Protein AF-A0A3D5EGL0-F1 (afdb_monomer_lite)

Structure (mmCIF, N/CA/C/O backbone):
data_AF-A0A3D5EGL0-F1
#
_entry.id   AF-A0A3D5EGL0-F1
#
loop_
_atom_site.group_PDB
_atom_site.id
_atom_site.type_symbol
_atom_site.label_atom_id
_atom_site.label_alt_id
_atom_site.label_comp_id
_atom_site.label_asym_id
_atom_site.label_entity_id
_atom_site.label_seq_id
_atom_site.pdbx_PDB_ins_code
_atom_site.Cartn_x
_atom_site.Cartn_y
_atom_site.Cartn_z
_atom_site.occupancy
_atom_site.B_iso_or_equiv
_atom_site.auth_seq_id
_atom_site.auth_comp_id
_atom_site.auth_asym_id
_atom_site.auth_atom_id
_atom_site.pdbx_PDB_model_num
ATOM 1 N N . MET A 1 1 ? -1.845 -3.402 11.721 1.00 82.44 1 MET A N 1
ATOM 2 C CA . MET A 1 1 ? -1.909 -2.752 10.397 1.00 82.44 1 MET A CA 1
ATOM 3 C C . MET A 1 1 ? -1.970 -3.821 9.324 1.00 82.44 1 MET A C 1
ATOM 5 O O . MET A 1 1 ? -1.225 -4.800 9.402 1.00 82.44 1 MET A O 1
ATOM 9 N N . ILE A 1 2 ? -2.835 -3.619 8.327 1.00 87.94 2 ILE A N 1
ATOM 10 C CA . ILE A 1 2 ? -2.954 -4.477 7.147 1.00 87.94 2 ILE A CA 1
ATOM 11 C C . ILE A 1 2 ? -2.540 -3.718 5.884 1.00 87.94 2 ILE A C 1
ATOM 13 O O . ILE A 1 2 ? -3.020 -2.615 5.615 1.00 87.94 2 ILE A O 1
ATOM 17 N N . THR A 1 3 ? -1.671 -4.332 5.084 1.00 92.12 3 THR A N 1
ATOM 18 C CA . THR A 1 3 ? -1.227 -3.777 3.793 1.00 92.12 3 THR A CA 1
ATOM 19 C C . THR A 1 3 ? -2.314 -3.870 2.725 1.00 92.12 3 THR A C 1
ATOM 21 O O . THR A 1 3 ? -3.151 -4.769 2.725 1.00 92.12 3 THR A O 1
ATOM 24 N N . ASN A 1 4 ? -2.295 -2.924 1.788 1.00 91.50 4 ASN A N 1
ATOM 25 C CA . ASN A 1 4 ? -3.207 -2.756 0.657 1.00 91.50 4 ASN A CA 1
ATOM 26 C C . ASN A 1 4 ? -4.688 -2.554 1.025 1.00 91.50 4 ASN A C 1
ATOM 28 O O . ASN A 1 4 ? -5.515 -2.412 0.126 1.00 91.50 4 ASN A O 1
ATOM 32 N N . LEU A 1 5 ? -5.034 -2.467 2.315 1.00 92.06 5 LEU A N 1
ATOM 33 C CA . LEU A 1 5 ? -6.411 -2.268 2.778 1.00 92.06 5 LEU A CA 1
ATOM 34 C C . LEU A 1 5 ? -7.035 -0.990 2.187 1.00 92.06 5 LEU A C 1
ATOM 36 O O . LEU A 1 5 ? -8.161 -1.009 1.705 1.00 92.06 5 LEU A O 1
ATOM 40 N N . HIS A 1 6 ? -6.259 0.095 2.119 1.00 91.25 6 HIS A N 1
ATOM 41 C CA . HIS A 1 6 ? -6.664 1.388 1.552 1.00 91.25 6 HIS A CA 1
ATOM 42 C C . HIS A 1 6 ? -6.962 1.352 0.035 1.00 91.25 6 HIS A C 1
ATOM 44 O O . HIS A 1 6 ? -7.551 2.294 -0.501 1.00 91.25 6 HIS A O 1
ATOM 50 N N . LYS A 1 7 ? -6.566 0.284 -0.672 1.00 91.38 7 LYS A N 1
ATOM 51 C CA . LYS A 1 7 ? -6.874 0.081 -2.099 1.00 91.38 7 LYS A CA 1
ATOM 52 C C . LYS A 1 7 ? -8.192 -0.646 -2.317 1.00 91.38 7 LYS A C 1
ATOM 54 O O . LYS A 1 7 ? -8.643 -0.715 -3.459 1.00 91.38 7 LYS A O 1
ATOM 59 N N . ALA A 1 8 ? -8.782 -1.202 -1.263 1.00 94.19 8 ALA A N 1
ATOM 60 C CA . ALA A 1 8 ? -9.967 -2.030 -1.343 1.00 94.19 8 ALA A CA 1
ATOM 61 C C . ALA A 1 8 ? -11.199 -1.324 -0.767 1.00 94.19 8 ALA A C 1
ATOM 63 O O . ALA A 1 8 ? -11.149 -0.668 0.273 1.00 94.19 8 ALA A O 1
ATOM 64 N N . THR A 1 9 ? -12.330 -1.493 -1.443 1.00 95.88 9 THR A N 1
ATOM 65 C CA . THR A 1 9 ? -13.644 -1.035 -0.987 1.00 95.88 9 THR A CA 1
ATOM 66 C C . THR A 1 9 ? -14.670 -2.153 -1.111 1.00 95.88 9 THR A C 1
ATOM 68 O O . THR A 1 9 ? -14.537 -3.069 -1.926 1.00 95.88 9 THR A O 1
ATOM 71 N N . LYS A 1 10 ? -15.721 -2.085 -0.298 1.00 95.12 10 LYS A N 1
ATOM 72 C CA . LYS A 1 10 ? -16.901 -2.943 -0.426 1.00 95.12 10 LYS A CA 1
ATOM 73 C C . LYS A 1 10 ? -17.615 -2.653 -1.751 1.00 95.12 10 LYS A C 1
ATOM 75 O O . LYS A 1 10 ? -17.356 -1.654 -2.423 1.00 95.12 10 LYS A O 1
ATOM 80 N N . LEU A 1 11 ? -18.559 -3.517 -2.125 1.00 93.94 11 LEU A N 1
ATOM 81 C CA . LEU A 1 11 ? -19.321 -3.367 -3.374 1.00 93.94 11 LEU A CA 1
ATOM 82 C C . LEU A 1 11 ? -20.197 -2.099 -3.422 1.00 93.94 11 LEU A C 1
ATOM 84 O O . LEU A 1 11 ? -20.608 -1.690 -4.505 1.00 93.94 11 LEU A O 1
ATOM 88 N N . ASP A 1 12 ? -20.457 -1.472 -2.274 1.00 93.31 12 ASP A N 1
ATOM 89 C CA . ASP A 1 12 ? -21.134 -0.176 -2.141 1.00 93.31 12 ASP A CA 1
ATOM 90 C C . ASP A 1 12 ? -20.165 1.028 -2.140 1.00 93.31 12 ASP A C 1
ATOM 92 O O . ASP A 1 12 ? -20.590 2.163 -1.933 1.00 93.31 12 ASP A O 1
ATOM 96 N N . ASN A 1 13 ? -18.876 0.793 -2.413 1.00 90.88 13 ASN A N 1
ATOM 97 C CA . ASN A 1 13 ? -17.767 1.751 -2.383 1.00 90.88 13 ASN A CA 1
ATOM 98 C C . ASN A 1 13 ? -17.359 2.274 -0.998 1.00 90.88 13 ASN A C 1
ATOM 100 O O . ASN A 1 13 ? -16.548 3.199 -0.919 1.00 90.88 13 ASN A O 1
ATOM 104 N N . THR A 1 14 ? -17.843 1.683 0.094 1.00 93.62 14 THR A N 1
ATOM 105 C CA . THR A 1 14 ? -17.343 2.023 1.433 1.00 93.62 14 THR A CA 1
ATOM 106 C C . THR A 1 14 ? -15.973 1.377 1.704 1.00 93.62 14 THR A C 1
ATOM 108 O O . THR A 1 14 ? -15.690 0.298 1.171 1.00 93.62 14 THR A O 1
ATOM 111 N N . PRO A 1 15 ? -15.086 2.004 2.503 1.00 92.56 15 PRO A N 1
ATOM 112 C CA . PRO A 1 15 ? -13.815 1.393 2.897 1.00 92.56 15 PRO A CA 1
ATOM 113 C C . PRO A 1 15 ? -14.018 0.077 3.660 1.00 92.56 15 PRO A C 1
ATOM 115 O O . PRO A 1 15 ? -14.974 -0.058 4.425 1.00 92.56 15 PRO A O 1
ATOM 118 N N . ILE A 1 16 ? -13.109 -0.881 3.470 1.00 93.56 16 ILE A N 1
ATOM 119 C CA . ILE A 1 16 ? -13.061 -2.097 4.295 1.00 93.56 16 ILE A CA 1
ATOM 120 C C . ILE A 1 16 ? -12.202 -1.878 5.543 1.00 93.56 16 ILE A C 1
ATOM 122 O O . ILE A 1 16 ? -11.213 -1.144 5.503 1.00 93.56 16 ILE A O 1
ATOM 126 N N . THR A 1 17 ? -12.560 -2.541 6.639 1.00 91.94 17 THR A N 1
ATOM 127 C CA . THR A 1 17 ? -11.750 -2.606 7.862 1.00 91.94 17 THR A CA 1
ATOM 128 C C . THR A 1 17 ? -11.109 -3.984 8.022 1.00 91.94 17 THR A C 1
ATOM 130 O O . THR A 1 17 ? -11.423 -4.926 7.292 1.00 91.94 17 THR A O 1
ATOM 133 N N . GLU A 1 18 ? -10.195 -4.120 8.986 1.00 90.31 18 GLU A N 1
ATOM 134 C CA . GLU A 1 18 ? -9.570 -5.412 9.302 1.00 90.31 18 GLU A CA 1
ATOM 135 C C . GLU A 1 18 ? -10.618 -6.470 9.716 1.00 90.31 18 GLU A C 1
ATOM 137 O O . GLU A 1 18 ? -10.486 -7.641 9.374 1.00 90.31 18 GLU A O 1
ATOM 142 N N . GLU A 1 19 ? -11.700 -6.046 10.375 1.00 90.69 19 GLU A N 1
ATOM 143 C CA . GLU A 1 19 ? -12.805 -6.890 10.861 1.00 90.69 19 GLU A CA 1
ATOM 144 C C . GLU A 1 19 ? -13.706 -7.423 9.737 1.00 90.69 19 GLU A C 1
ATOM 146 O O . GLU A 1 19 ? -14.398 -8.429 9.905 1.00 90.69 19 GLU A O 1
ATOM 151 N N . ASP A 1 20 ? -13.714 -6.753 8.582 1.00 91.81 20 ASP A N 1
ATOM 152 C CA . ASP A 1 20 ? -14.486 -7.192 7.421 1.00 91.81 20 ASP A CA 1
ATOM 153 C C . ASP A 1 20 ? -13.850 -8.407 6.730 1.00 91.81 20 ASP A C 1
ATOM 155 O O . ASP A 1 20 ? -14.541 -9.132 6.002 1.00 91.81 20 ASP A O 1
ATOM 159 N N . LEU A 1 21 ? -12.542 -8.623 6.923 1.00 91.75 21 LEU A N 1
ATOM 160 C CA . LEU A 1 21 ? -11.780 -9.655 6.230 1.00 91.75 21 LEU A CA 1
ATOM 161 C C . LEU A 1 21 ? -12.259 -11.049 6.627 1.00 91.75 21 LEU A C 1
ATOM 163 O O . LEU A 1 21 ? -12.220 -11.445 7.787 1.00 91.75 21 LEU A O 1
ATOM 167 N N . LYS A 1 22 ? -12.713 -11.794 5.621 1.00 94.31 22 LYS A N 1
ATOM 168 C CA . LYS A 1 22 ? -13.097 -13.201 5.730 1.00 94.31 22 LYS A CA 1
ATOM 169 C C . LYS A 1 22 ? -13.124 -13.845 4.355 1.00 94.31 22 LYS A C 1
ATOM 171 O O . LYS A 1 22 ? -13.366 -13.171 3.348 1.00 94.31 22 LYS A O 1
ATOM 176 N N . VAL A 1 23 ? -12.949 -15.163 4.313 1.00 96.50 23 VAL A N 1
ATOM 177 C CA . VAL A 1 23 ? -13.121 -15.939 3.078 1.00 96.50 23 VAL A CA 1
ATOM 178 C C . VAL A 1 23 ? -14.510 -15.682 2.492 1.00 96.50 23 VAL A C 1
ATOM 180 O O . VAL A 1 23 ? -15.524 -15.715 3.190 1.00 96.50 23 VAL A O 1
ATOM 183 N N . GLY A 1 24 ? -14.554 -15.418 1.189 1.00 94.69 24 GLY A N 1
ATOM 184 C CA . GLY A 1 24 ? -15.778 -15.122 0.457 1.00 94.69 24 GLY A CA 1
ATOM 185 C C . GLY A 1 24 ? -16.147 -13.642 0.369 1.00 94.69 24 GLY A C 1
ATOM 186 O O . GLY A 1 24 ? -17.042 -13.327 -0.412 1.00 94.69 24 GLY A O 1
ATOM 187 N N . LEU A 1 25 ? -15.468 -12.746 1.097 1.00 95.81 25 LEU A N 1
ATOM 188 C CA . LEU A 1 25 ? -15.646 -11.300 0.944 1.00 95.81 25 LEU A CA 1
ATOM 189 C C . LEU A 1 25 ? -15.307 -10.870 -0.488 1.00 95.81 25 LEU A C 1
ATOM 191 O O . LEU A 1 25 ? -14.246 -11.216 -1.007 1.00 95.81 25 LEU A O 1
ATOM 195 N N . GLU A 1 26 ? -16.184 -10.079 -1.099 1.00 96.62 26 GLU A N 1
ATOM 196 C CA . GLU A 1 26 ? -15.950 -9.475 -2.407 1.00 96.62 26 GLU A CA 1
ATOM 197 C C . GLU A 1 26 ? -15.727 -7.972 -2.280 1.00 96.62 26 GLU A C 1
ATOM 199 O O . GLU A 1 26 ? -16.470 -7.277 -1.584 1.00 96.62 26 GLU A O 1
ATOM 204 N N . VAL A 1 27 ? -14.702 -7.482 -2.970 1.00 96.06 27 VAL A N 1
ATOM 205 C CA . VAL A 1 27 ? -14.244 -6.094 -2.900 1.00 96.06 27 VAL A CA 1
ATOM 206 C C . VAL A 1 27 ? -13.903 -5.571 -4.287 1.00 96.06 27 VAL A C 1
ATOM 208 O O . VAL A 1 27 ? -13.557 -6.338 -5.189 1.00 96.06 27 VAL A O 1
ATOM 211 N N . TYR A 1 28 ? -13.953 -4.255 -4.450 1.00 95.69 28 TYR A N 1
ATOM 212 C CA . TYR A 1 28 ? -13.270 -3.577 -5.542 1.00 95.69 28 TYR A CA 1
ATOM 213 C C . TYR A 1 28 ? -11.863 -3.206 -5.088 1.00 95.69 28 TYR A C 1
ATOM 215 O O . TYR A 1 28 ? -11.703 -2.537 -4.073 1.00 95.69 28 TYR A O 1
ATOM 223 N N . MET A 1 29 ? -10.845 -3.633 -5.832 1.00 92.75 29 MET A N 1
ATOM 224 C CA . MET A 1 29 ? -9.452 -3.251 -5.608 1.00 92.75 29 MET A CA 1
ATOM 225 C C . MET A 1 29 ? -8.978 -2.295 -6.689 1.00 92.75 29 MET A C 1
ATOM 227 O O . MET A 1 29 ? -9.101 -2.588 -7.880 1.00 92.75 29 MET A O 1
ATOM 231 N N . LYS A 1 30 ? -8.398 -1.170 -6.276 1.00 87.31 30 LYS A N 1
ATOM 232 C CA . LYS A 1 30 ? -7.688 -0.265 -7.180 1.00 87.31 30 LYS A CA 1
ATOM 233 C C . LYS A 1 30 ? -6.416 -0.939 -7.696 1.00 87.31 30 LYS A C 1
ATOM 235 O O . LYS A 1 30 ? -5.625 -1.462 -6.912 1.00 87.31 30 LYS A O 1
ATOM 240 N N . HIS A 1 31 ? -6.216 -0.896 -9.009 1.00 79.44 31 HIS A N 1
ATOM 241 C CA . HIS A 1 31 ? -5.021 -1.401 -9.679 1.00 79.44 31 HIS A CA 1
ATOM 242 C C . HIS A 1 31 ? -4.631 -0.455 -10.820 1.00 79.44 31 HIS A C 1
ATOM 244 O O . HIS A 1 31 ? -5.330 -0.356 -11.833 1.00 79.44 31 HIS A O 1
ATOM 250 N N . GLY A 1 32 ? -3.521 0.270 -10.648 1.00 74.62 32 GLY A N 1
ATOM 251 C CA . GLY A 1 32 ? -3.163 1.381 -11.531 1.00 74.62 32 GLY A CA 1
ATOM 252 C C . GLY A 1 32 ? -4.274 2.437 -11.559 1.00 74.62 32 GLY A C 1
ATOM 253 O O . GLY A 1 32 ? -4.711 2.912 -10.514 1.00 74.62 32 GLY A O 1
ATOM 254 N N . SER A 1 33 ? -4.765 2.776 -12.754 1.00 71.31 33 SER A N 1
ATOM 255 C CA . SER A 1 33 ? -5.900 3.694 -12.947 1.00 71.31 33 SER A CA 1
ATOM 256 C C . SER A 1 33 ? -7.280 3.018 -12.912 1.00 71.31 33 SER A C 1
ATOM 258 O O . SER A 1 33 ? -8.295 3.705 -13.019 1.00 71.31 33 SER A O 1
ATOM 260 N N . GLY A 1 34 ? -7.333 1.688 -12.798 1.00 83.19 34 GLY A N 1
ATOM 261 C CA . GLY A 1 34 ? -8.563 0.901 -12.864 1.00 83.19 34 GLY A CA 1
ATOM 262 C C . GLY A 1 34 ? -9.002 0.320 -11.522 1.00 83.19 34 GLY A C 1
ATOM 263 O O . GLY A 1 34 ? -8.314 0.427 -10.506 1.00 83.19 34 GLY A O 1
ATOM 264 N N . VAL A 1 35 ? -10.161 -0.338 -11.541 1.00 89.94 35 VAL A N 1
ATOM 265 C CA . VAL A 1 35 ? -10.709 -1.096 -10.409 1.00 89.94 35 VAL A CA 1
ATOM 266 C C . VAL A 1 35 ? -11.073 -2.497 -10.879 1.00 89.94 35 VAL A C 1
ATOM 268 O O . VAL A 1 35 ? -11.693 -2.660 -11.929 1.00 89.94 35 VAL A O 1
ATOM 271 N N . ILE A 1 36 ? -10.691 -3.504 -10.101 1.00 92.56 36 ILE A N 1
ATOM 272 C CA . ILE A 1 36 ? -10.945 -4.917 -10.393 1.00 92.56 36 ILE A CA 1
ATOM 273 C C . ILE A 1 36 ? -11.749 -5.503 -9.237 1.00 92.56 36 ILE A C 1
ATOM 275 O O . ILE A 1 36 ? -11.474 -5.223 -8.071 1.00 92.56 36 ILE A O 1
ATOM 279 N N . ARG A 1 37 ? -12.773 -6.301 -9.552 1.00 95.44 37 ARG A N 1
ATOM 280 C CA . ARG A 1 37 ? -13.532 -7.025 -8.529 1.00 95.44 37 ARG A CA 1
ATOM 281 C C . ARG A 1 37 ? -12.760 -8.278 -8.133 1.00 95.44 37 ARG A C 1
ATOM 283 O O . ARG A 1 37 ? -12.465 -9.124 -8.977 1.00 95.44 37 ARG A O 1
ATOM 290 N N . CYS A 1 38 ? -12.461 -8.391 -6.849 1.00 96.12 38 CYS A N 1
ATOM 291 C CA . CYS A 1 38 ? -11.699 -9.492 -6.281 1.00 96.12 38 CYS A CA 1
ATOM 292 C C . CYS A 1 38 ? -12.496 -10.169 -5.169 1.00 96.12 38 CYS A C 1
ATOM 294 O O . CYS A 1 38 ? -13.325 -9.541 -4.506 1.00 96.12 38 CYS A O 1
ATOM 296 N N . LYS A 1 39 ? -12.216 -11.449 -4.941 1.00 96.75 39 LYS A N 1
ATOM 297 C CA . LYS A 1 39 ? -12.793 -12.246 -3.863 1.00 96.75 39 LYS A CA 1
ATOM 298 C C . LYS A 1 39 ? -11.692 -12.762 -2.948 1.00 96.75 39 LYS A C 1
ATOM 300 O O . LYS A 1 39 ? -10.680 -13.268 -3.427 1.00 96.75 39 LYS A O 1
ATOM 305 N N . CYS A 1 40 ? -11.904 -12.658 -1.641 1.00 96.69 40 CYS A N 1
ATOM 306 C CA . CYS A 1 40 ? -11.038 -13.277 -0.648 1.00 96.69 40 CYS A CA 1
ATOM 307 C C . CYS A 1 40 ? -11.173 -14.801 -0.740 1.00 96.69 40 CYS A C 1
ATOM 309 O O . CYS A 1 40 ? -12.254 -15.350 -0.501 1.00 96.69 40 CYS A O 1
ATOM 311 N N . ILE A 1 41 ? -10.088 -15.476 -1.105 1.00 96.94 41 ILE A N 1
ATOM 312 C CA . ILE A 1 41 ? -10.033 -16.938 -1.242 1.00 96.94 41 ILE A CA 1
ATOM 313 C C . ILE A 1 41 ? -9.349 -17.613 -0.052 1.00 96.94 41 ILE A C 1
ATOM 315 O O . ILE A 1 41 ? -9.584 -18.793 0.198 1.00 96.94 41 ILE A O 1
ATOM 319 N N . LEU A 1 42 ? -8.525 -16.870 0.687 1.00 95.25 42 LEU A N 1
ATOM 320 C CA . LEU A 1 42 ? -7.817 -17.347 1.866 1.00 95.25 42 LEU A CA 1
ATOM 321 C C . LEU A 1 42 ? -7.768 -16.227 2.892 1.00 95.25 42 LEU A C 1
ATOM 323 O O . LEU A 1 42 ? -7.397 -15.103 2.564 1.00 95.25 42 LEU A O 1
ATOM 327 N N . ASP A 1 43 ? -8.079 -16.570 4.131 1.00 93.94 43 ASP A N 1
ATOM 328 C CA . ASP A 1 43 ? -7.900 -15.700 5.278 1.00 93.94 43 ASP A CA 1
ATOM 329 C C . ASP A 1 43 ? -7.118 -16.472 6.343 1.00 93.94 43 ASP A C 1
ATOM 331 O O . ASP A 1 43 ? -7.635 -17.413 6.945 1.00 93.94 43 ASP A O 1
ATOM 335 N N . HIS A 1 44 ? -5.839 -16.136 6.489 1.00 92.94 44 HIS A N 1
ATOM 336 C CA . HIS A 1 44 ? -4.908 -16.744 7.434 1.00 92.94 44 HIS A CA 1
ATOM 337 C C . HIS A 1 44 ? -4.518 -15.727 8.516 1.00 92.94 44 HIS A C 1
ATOM 339 O O . HIS A 1 44 ? -4.796 -14.531 8.403 1.00 92.94 44 HIS A O 1
ATOM 345 N N . GLU A 1 45 ? -3.849 -16.191 9.568 1.00 89.81 45 GLU A N 1
ATOM 346 C CA . GLU A 1 45 ? -3.404 -15.353 10.688 1.00 89.81 45 GLU A CA 1
ATOM 347 C C . GLU A 1 45 ? -2.469 -14.213 10.245 1.00 89.81 45 GLU A C 1
ATOM 349 O O . GLU A 1 45 ? -2.606 -13.081 10.697 1.00 89.81 45 GLU A O 1
ATOM 354 N N . GLU A 1 46 ? -1.576 -14.485 9.292 1.00 92.19 46 GLU A N 1
ATOM 355 C CA . GLU A 1 46 ? -0.563 -13.527 8.825 1.00 92.19 46 GLU A CA 1
ATOM 356 C C . GLU A 1 46 ? -0.968 -12.751 7.568 1.00 92.19 46 GLU A C 1
ATOM 358 O O . GLU A 1 46 ? -0.389 -11.710 7.266 1.00 92.19 46 GLU A O 1
ATOM 363 N N . HIS A 1 47 ? -1.923 -13.250 6.782 1.00 93.75 47 HIS A N 1
ATOM 364 C CA . HIS A 1 47 ? -2.313 -12.601 5.533 1.00 93.75 47 HIS A CA 1
ATOM 365 C C . HIS A 1 47 ? -3.671 -13.082 5.019 1.00 93.75 47 HIS A C 1
ATOM 367 O O . HIS A 1 47 ? -4.097 -14.204 5.285 1.00 93.75 47 HIS A O 1
ATOM 373 N N . ALA A 1 48 ? -4.316 -12.242 4.215 1.00 95.75 48 ALA A N 1
ATOM 374 C CA . ALA A 1 48 ? -5.450 -12.609 3.379 1.00 95.75 48 ALA A CA 1
ATOM 375 C C . ALA A 1 48 ? -5.051 -12.566 1.895 1.00 95.75 48 ALA A C 1
ATOM 377 O O . ALA A 1 48 ? -4.252 -11.723 1.478 1.00 95.75 48 ALA A O 1
ATOM 378 N N . ILE A 1 49 ? -5.603 -13.475 1.091 1.00 96.19 49 ILE A N 1
ATOM 379 C CA . ILE A 1 49 ? -5.376 -13.541 -0.355 1.00 96.19 49 ILE A CA 1
ATOM 380 C C . ILE A 1 49 ? -6.677 -13.243 -1.080 1.00 96.19 49 ILE A C 1
ATOM 382 O O . ILE A 1 49 ? -7.691 -13.913 -0.876 1.00 96.19 49 ILE A O 1
ATOM 386 N N . PHE A 1 50 ? -6.604 -12.283 -1.992 1.00 96.12 50 PHE A N 1
ATOM 387 C CA . PHE A 1 50 ? -7.682 -11.921 -2.889 1.00 96.12 50 PHE A CA 1
ATOM 388 C C . PHE A 1 50 ? -7.314 -12.267 -4.323 1.00 96.12 50 PHE A C 1
ATOM 390 O O . PHE A 1 50 ? -6.204 -11.982 -4.771 1.00 96.12 50 PHE A O 1
ATOM 397 N N . GLU A 1 51 ? -8.263 -12.849 -5.045 1.00 96.31 51 GLU A N 1
ATOM 398 C CA . GLU A 1 51 ? -8.120 -13.168 -6.462 1.00 96.31 51 GLU A CA 1
ATOM 399 C C . GLU A 1 51 ? -9.210 -12.480 -7.278 1.00 96.31 51 GLU A C 1
ATOM 401 O O . GLU A 1 51 ? -10.353 -12.347 -6.832 1.00 96.31 51 GLU A O 1
ATOM 406 N N . SER A 1 52 ? -8.844 -12.017 -8.472 1.00 95.81 52 SER A N 1
ATOM 407 C CA . SER A 1 52 ? -9.787 -11.450 -9.435 1.00 95.81 52 SER A CA 1
ATOM 408 C C . SER A 1 52 ? -10.873 -12.465 -9.767 1.00 95.81 52 SER A C 1
ATOM 410 O O . SER A 1 52 ? -10.586 -13.624 -10.063 1.00 95.81 52 SER A O 1
ATOM 412 N N . ILE A 1 53 ? -12.128 -12.016 -9.767 1.00 94.31 53 ILE A N 1
ATOM 413 C CA . ILE A 1 53 ? -13.237 -12.849 -10.247 1.00 94.31 53 ILE A CA 1
ATOM 414 C C . ILE A 1 53 ? -13.317 -12.871 -11.778 1.00 94.31 53 ILE A C 1
ATOM 416 O O . ILE A 1 53 ? -14.056 -13.678 -12.338 1.00 94.31 53 ILE A O 1
ATOM 420 N N . ASN A 1 54 ? -12.613 -11.955 -12.451 1.00 90.25 54 ASN A N 1
ATOM 421 C CA . ASN A 1 54 ? -12.615 -11.852 -13.900 1.00 90.25 54 ASN A CA 1
ATOM 422 C C . ASN A 1 54 ? -11.442 -12.665 -14.481 1.00 90.25 54 ASN A C 1
ATOM 424 O O . ASN A 1 54 ? -10.290 -12.261 -14.297 1.00 90.25 54 ASN A O 1
ATOM 428 N N . PRO A 1 55 ? -11.705 -13.769 -15.206 1.00 87.19 55 PRO A N 1
ATOM 429 C CA . PRO A 1 55 ? -10.654 -14.612 -15.771 1.00 87.19 55 PRO A CA 1
ATOM 430 C C . PRO A 1 55 ? -9.836 -13.912 -16.864 1.00 87.19 55 PRO A C 1
ATOM 432 O O . PRO A 1 55 ? -8.682 -14.279 -17.069 1.00 87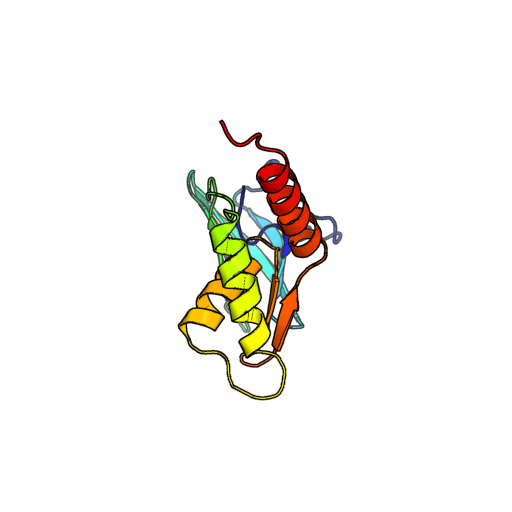.19 55 PRO A O 1
ATOM 435 N N . ASP A 1 56 ? -10.392 -12.895 -17.530 1.00 89.25 56 ASP A N 1
ATOM 436 C CA . ASP A 1 56 ? -9.679 -12.127 -18.559 1.00 89.25 56 ASP A CA 1
ATOM 437 C C . ASP A 1 56 ? -8.621 -11.191 -17.948 1.00 89.25 56 ASP A C 1
ATOM 439 O O . ASP A 1 56 ? -7.703 -10.744 -18.633 1.00 89.25 56 ASP A O 1
ATOM 443 N N . TRP A 1 57 ? -8.741 -10.903 -16.647 1.00 85.38 57 TRP A N 1
ATOM 444 C CA . TRP A 1 57 ? -7.856 -10.012 -15.896 1.00 85.38 57 TRP A CA 1
ATOM 445 C C . TRP A 1 57 ? -7.408 -10.708 -14.606 1.00 85.38 57 TRP A C 1
ATOM 447 O O . TRP A 1 57 ? -7.846 -10.326 -13.513 1.00 85.38 57 TRP A O 1
ATOM 457 N N . PRO A 1 58 ? -6.574 -11.761 -14.709 1.00 89.19 58 PRO A N 1
ATOM 458 C CA . PRO A 1 58 ? -6.111 -12.498 -13.546 1.00 89.19 58 PRO A CA 1
ATOM 459 C C . PRO A 1 58 ? -5.216 -11.598 -12.693 1.00 89.19 58 PRO A C 1
ATOM 461 O O . PRO A 1 58 ? -4.197 -11.080 -13.144 1.00 89.19 58 PRO A O 1
ATOM 464 N N . MET A 1 59 ? -5.604 -11.423 -11.435 1.00 89.31 59 MET A N 1
ATOM 465 C CA . MET A 1 59 ? -4.863 -10.650 -10.446 1.00 89.31 59 MET A CA 1
ATOM 466 C C . MET A 1 59 ? -4.933 -11.377 -9.114 1.00 89.31 59 MET A C 1
ATOM 468 O O . MET A 1 59 ? -5.976 -11.928 -8.756 1.00 89.31 59 MET A O 1
ATOM 472 N N . LYS A 1 60 ? -3.820 -11.351 -8.384 1.00 92.94 60 LYS A N 1
ATOM 473 C CA . LYS A 1 60 ? -3.716 -11.877 -7.030 1.00 92.94 60 LYS A CA 1
ATOM 474 C C . LYS A 1 60 ? -3.102 -10.815 -6.134 1.00 92.94 60 LYS A C 1
ATOM 476 O O . LYS A 1 60 ? -2.022 -10.310 -6.431 1.00 92.94 60 LYS A O 1
ATOM 481 N N . THR A 1 61 ? -3.774 -10.505 -5.035 1.00 92.19 61 THR A N 1
ATOM 482 C CA . THR A 1 61 ? -3.318 -9.522 -4.051 1.00 92.19 61 THR A CA 1
ATOM 483 C C . THR A 1 61 ? -3.200 -10.180 -2.695 1.00 92.19 61 THR A C 1
ATOM 485 O O . THR A 1 61 ? -4.108 -10.879 -2.249 1.00 92.19 61 THR A O 1
ATOM 488 N N . ILE A 1 62 ? -2.067 -9.944 -2.043 1.00 93.81 62 ILE A N 1
ATOM 489 C CA . ILE A 1 62 ? -1.792 -10.426 -0.696 1.00 93.81 62 ILE A CA 1
ATOM 490 C C . ILE A 1 62 ? -1.888 -9.222 0.239 1.00 93.81 62 ILE A C 1
ATOM 492 O O . ILE A 1 62 ? -1.121 -8.269 0.114 1.00 93.81 62 ILE A O 1
ATOM 496 N N . MET A 1 63 ? -2.840 -9.268 1.164 1.00 94.06 63 MET A N 1
ATOM 497 C CA . MET A 1 63 ? -2.961 -8.314 2.261 1.00 94.06 63 MET A CA 1
ATOM 498 C C . MET A 1 63 ? -2.288 -8.919 3.485 1.00 94.06 63 MET A C 1
ATOM 500 O O . MET A 1 63 ? -2.836 -9.820 4.117 1.00 94.06 63 MET A O 1
ATOM 504 N N . ARG A 1 64 ? -1.075 -8.466 3.798 1.00 93.88 64 ARG A N 1
ATOM 505 C CA . ARG A 1 64 ? -0.330 -8.904 4.986 1.00 93.88 64 ARG A CA 1
ATOM 506 C C . ARG A 1 64 ? -0.888 -8.230 6.232 1.00 93.88 64 ARG A C 1
ATOM 508 O O . ARG A 1 64 ? -1.149 -7.028 6.194 1.00 93.88 64 ARG A O 1
ATOM 515 N N . LYS A 1 65 ? -1.036 -9.002 7.304 1.00 92.38 65 LYS A N 1
ATOM 516 C CA . LYS A 1 65 ? -1.463 -8.586 8.642 1.00 92.38 65 LYS A CA 1
ATOM 517 C C . LYS A 1 65 ? -0.242 -8.403 9.539 1.00 92.38 65 LYS A C 1
ATOM 519 O O . LYS A 1 65 ? 0.813 -8.960 9.255 1.00 92.38 65 LYS A O 1
ATOM 524 N N . ASN A 1 66 ? -0.404 -7.639 10.620 1.00 87.81 66 ASN A N 1
ATOM 525 C CA . ASN A 1 66 ? 0.639 -7.402 11.627 1.00 87.81 66 ASN A CA 1
ATOM 526 C C . ASN A 1 66 ? 1.970 -6.911 11.031 1.00 87.81 66 ASN A C 1
ATOM 528 O O . ASN A 1 66 ? 3.037 -7.290 11.499 1.00 87.81 66 ASN A O 1
ATOM 532 N N . VAL A 1 67 ? 1.903 -6.094 9.976 1.00 89.31 67 VAL A N 1
ATOM 533 C CA . VAL A 1 67 ? 3.098 -5.482 9.388 1.00 89.31 67 VAL A CA 1
ATOM 534 C C . VAL A 1 67 ? 3.495 -4.282 10.235 1.00 89.31 67 VAL A C 1
ATOM 536 O O . VAL A 1 67 ? 2.627 -3.475 10.587 1.00 89.31 67 VAL A O 1
ATOM 539 N N . ASP A 1 68 ? 4.785 -4.183 10.543 1.00 90.06 68 ASP A N 1
ATOM 540 C CA . ASP A 1 68 ? 5.356 -3.014 11.204 1.00 90.06 68 ASP A CA 1
ATOM 541 C C . ASP A 1 68 ? 5.147 -1.766 10.345 1.00 90.06 68 ASP A C 1
ATOM 543 O O . ASP A 1 68 ? 5.215 -1.816 9.116 1.00 90.06 68 ASP A O 1
ATOM 547 N N . ASP A 1 69 ? 4.858 -0.652 11.006 1.00 91.38 69 ASP A N 1
ATOM 548 C CA . ASP A 1 69 ? 4.669 0.628 10.336 1.00 91.38 69 ASP A CA 1
ATOM 549 C C . ASP A 1 69 ? 6.015 1.233 9.898 1.00 91.38 69 ASP A C 1
ATOM 551 O O . ASP A 1 69 ? 7.076 0.822 10.374 1.00 91.38 69 ASP A O 1
ATOM 555 N N . PHE A 1 70 ? 5.981 2.227 9.009 1.00 92.19 70 PHE A N 1
ATOM 556 C CA . PHE A 1 70 ? 7.181 2.974 8.629 1.00 92.19 70 PHE A CA 1
ATOM 557 C C . PHE A 1 70 ? 7.753 3.726 9.829 1.00 92.19 70 PHE A C 1
ATOM 559 O O . PHE A 1 70 ? 7.047 4.442 10.543 1.00 92.19 70 PHE A O 1
ATOM 566 N N . THR A 1 71 ? 9.063 3.598 10.014 1.00 94.31 71 THR A N 1
ATOM 567 C CA . THR A 1 71 ? 9.833 4.449 10.919 1.00 94.31 71 THR A CA 1
ATOM 568 C C . THR A 1 71 ? 10.110 5.805 10.270 1.00 94.31 71 THR A C 1
ATOM 570 O O . THR A 1 71 ? 9.953 5.972 9.060 1.00 94.31 71 THR A O 1
ATOM 573 N N . LEU A 1 72 ? 10.586 6.780 11.052 1.00 92.69 72 LEU A N 1
ATOM 574 C CA . LEU A 1 72 ? 11.031 8.064 10.497 1.00 92.69 72 LEU A CA 1
ATOM 575 C C . LEU A 1 72 ? 12.102 7.873 9.406 1.00 92.69 72 LEU A C 1
ATOM 577 O O . LEU A 1 72 ? 12.013 8.500 8.356 1.00 92.69 72 LEU A O 1
ATOM 581 N N . GLY A 1 73 ? 13.042 6.941 9.607 1.00 94.12 73 GLY A N 1
ATOM 582 C CA . GLY A 1 73 ? 14.059 6.612 8.604 1.00 94.12 73 GLY A CA 1
ATOM 583 C C . GLY A 1 73 ? 13.467 6.046 7.310 1.00 94.12 73 GLY A C 1
ATOM 584 O O . GLY A 1 73 ? 13.911 6.414 6.228 1.00 94.12 73 GLY A O 1
ATOM 585 N N . ASP A 1 74 ? 12.413 5.225 7.393 1.00 95.19 74 ASP A N 1
ATOM 586 C CA . ASP A 1 74 ? 11.707 4.741 6.197 1.00 95.19 74 ASP A CA 1
ATOM 587 C C . ASP A 1 74 ? 10.998 5.879 5.443 1.00 95.19 74 ASP A C 1
ATOM 589 O O . ASP A 1 74 ? 10.894 5.841 4.214 1.00 95.19 74 ASP A O 1
ATOM 593 N N . PHE A 1 75 ? 10.493 6.891 6.158 1.00 96.12 75 PHE A N 1
ATOM 594 C CA . PHE A 1 75 ? 9.898 8.075 5.536 1.00 96.12 75 PHE A CA 1
ATOM 595 C C . PHE A 1 75 ? 10.941 8.998 4.896 1.00 96.12 75 PHE A C 1
ATOM 597 O O . PHE A 1 75 ? 10.673 9.543 3.824 1.00 96.12 75 PHE A O 1
ATOM 604 N N . ASP A 1 76 ? 12.124 9.134 5.498 1.00 95.38 76 ASP A N 1
ATOM 605 C CA . ASP A 1 76 ? 13.253 9.843 4.887 1.00 95.38 76 ASP A CA 1
ATOM 606 C C . ASP A 1 76 ? 13.694 9.144 3.589 1.00 95.38 76 ASP A C 1
ATOM 608 O O . ASP A 1 76 ? 13.825 9.789 2.547 1.00 95.38 76 ASP A O 1
ATOM 612 N N . GLU A 1 77 ? 13.800 7.811 3.597 1.00 95.75 77 GLU A N 1
ATOM 613 C CA . GLU A 1 77 ? 14.066 7.029 2.382 1.00 95.75 77 GLU A CA 1
ATOM 614 C C . GLU A 1 77 ? 12.963 7.199 1.326 1.00 95.75 77 GLU A C 1
ATOM 616 O O . GLU A 1 77 ? 13.247 7.312 0.131 1.00 95.75 77 GLU A O 1
ATOM 621 N N . LEU A 1 78 ? 11.692 7.233 1.742 1.00 96.12 78 LEU A N 1
ATOM 622 C CA . LEU A 1 78 ? 10.563 7.461 0.838 1.00 96.12 78 LEU A CA 1
ATOM 623 C C . LEU A 1 78 ? 10.619 8.847 0.192 1.00 96.12 78 LEU A C 1
ATOM 625 O O . LEU A 1 78 ? 10.349 8.977 -1.005 1.00 96.12 78 LEU A O 1
ATOM 629 N N . LYS A 1 79 ? 10.971 9.876 0.964 1.00 94.62 79 LYS A N 1
ATOM 630 C CA . LYS A 1 79 ? 11.146 11.242 0.467 1.00 94.62 79 LYS A CA 1
ATOM 631 C C . LYS A 1 79 ? 12.196 11.284 -0.637 1.00 94.62 79 LYS A C 1
ATOM 633 O O . LYS A 1 79 ? 11.878 11.737 -1.738 1.00 94.62 79 LYS A O 1
ATOM 638 N N . ASP A 1 80 ? 13.375 10.725 -0.382 1.00 92.94 80 ASP A N 1
ATOM 639 C CA . ASP A 1 80 ? 14.466 10.643 -1.358 1.00 92.94 80 ASP A CA 1
ATOM 640 C C . ASP A 1 80 ? 14.072 9.804 -2.586 1.00 92.94 80 ASP A C 1
ATOM 642 O O . ASP A 1 80 ? 14.390 10.142 -3.732 1.00 92.94 80 ASP A O 1
ATOM 646 N N . ALA A 1 81 ? 13.336 8.708 -2.381 1.00 93.88 81 ALA A N 1
ATOM 647 C CA . ALA A 1 81 ? 12.860 7.861 -3.469 1.00 93.88 81 ALA A CA 1
ATOM 648 C C . ALA A 1 81 ? 11.868 8.593 -4.388 1.00 93.88 81 ALA A C 1
ATOM 650 O O . ALA A 1 81 ? 11.943 8.442 -5.611 1.00 93.88 81 ALA A O 1
ATOM 651 N N . LEU A 1 82 ? 10.969 9.409 -3.828 1.00 93.50 82 LEU A N 1
ATOM 652 C CA . LEU A 1 82 ? 9.983 10.180 -4.589 1.00 93.50 82 LEU A CA 1
ATOM 653 C C . LEU A 1 82 ? 10.618 11.302 -5.420 1.00 93.50 82 LEU A C 1
ATOM 655 O O . LEU A 1 82 ? 10.119 11.601 -6.508 1.00 93.50 82 LEU A O 1
ATOM 659 N N . GLU A 1 83 ? 11.752 11.868 -4.997 1.00 90.06 83 GLU A N 1
ATOM 660 C CA . GLU A 1 83 ? 12.513 12.816 -5.826 1.00 90.06 83 GLU A CA 1
ATOM 661 C C . GLU A 1 83 ? 12.973 12.183 -7.148 1.00 90.06 83 GLU A C 1
ATOM 663 O O . GLU A 1 83 ? 12.986 12.853 -8.187 1.00 90.06 83 GLU A O 1
ATOM 668 N N . GLY A 1 84 ? 13.247 10.872 -7.150 1.00 86.94 84 GLY A N 1
ATOM 669 C CA . GLY A 1 84 ? 13.594 10.092 -8.343 1.00 86.94 84 GLY A CA 1
ATOM 670 C C . GLY A 1 84 ? 12.489 10.023 -9.406 1.00 86.94 84 GLY A C 1
ATOM 671 O O . GLY A 1 84 ? 12.759 9.634 -10.541 1.00 86.94 84 GLY A O 1
ATOM 672 N N . PHE A 1 85 ? 11.262 10.433 -9.072 1.00 88.25 85 PHE A N 1
ATOM 673 C CA . PHE A 1 85 ? 10.132 10.546 -10.000 1.00 88.25 85 PHE A CA 1
ATOM 674 C C . PHE A 1 85 ? 9.913 11.988 -10.499 1.00 88.25 85 PHE A C 1
ATOM 676 O O . PHE A 1 85 ? 9.098 12.221 -11.394 1.00 88.25 85 PHE A O 1
ATOM 683 N N . SER A 1 86 ? 10.662 12.968 -9.976 1.00 78.56 86 SER A N 1
ATOM 684 C CA . SER A 1 86 ? 10.565 14.379 -10.360 1.00 78.56 86 SER A CA 1
ATOM 685 C C . SER A 1 86 ? 11.493 14.722 -11.546 1.00 78.56 86 SER A C 1
ATOM 687 O O . SER A 1 86 ? 12.614 15.206 -11.429 1.00 78.56 86 SER A O 1
ATOM 689 N N . CYS A 1 87 ? 10.999 14.456 -12.755 1.00 62.28 87 CYS A N 1
ATOM 690 C CA . CYS A 1 87 ? 11.315 15.170 -14.005 1.00 62.28 87 CYS A CA 1
ATOM 691 C C . CYS A 1 87 ? 12.747 15.150 -14.601 1.00 62.28 87 CYS A C 1
ATOM 693 O O . CYS A 1 87 ? 12.896 15.639 -15.721 1.00 62.28 87 CYS A O 1
ATOM 695 N N . GLN A 1 88 ? 13.791 14.616 -13.953 1.00 65.06 88 GLN A N 1
ATOM 696 C CA . GLN A 1 88 ? 15.168 14.662 -14.509 1.00 65.06 88 GLN A CA 1
ATOM 697 C C . GLN A 1 88 ? 15.937 13.336 -14.509 1.00 65.06 88 GLN A C 1
ATOM 699 O O . GLN A 1 88 ? 16.971 13.228 -15.173 1.00 65.06 88 GLN A O 1
ATOM 704 N N . ARG A 1 89 ? 15.453 12.317 -13.797 1.00 70.81 89 ARG A N 1
ATOM 705 C CA . ARG A 1 89 ? 16.043 10.973 -13.756 1.00 70.81 89 ARG A CA 1
ATOM 706 C C . ARG A 1 89 ? 14.928 9.935 -13.700 1.00 70.81 89 ARG A C 1
ATOM 708 O O . ARG A 1 89 ? 13.809 10.251 -13.316 1.00 70.81 89 ARG A O 1
ATOM 715 N N . LEU A 1 90 ? 15.234 8.716 -14.133 1.00 82.06 90 LEU A N 1
ATOM 716 C CA . LEU A 1 90 ? 14.388 7.567 -13.836 1.00 82.06 90 LEU A CA 1
ATOM 717 C C . LEU A 1 90 ? 14.753 7.080 -12.438 1.00 82.06 90 LEU A C 1
ATOM 719 O O . LEU A 1 90 ? 15.942 6.936 -12.149 1.00 82.06 90 LEU A O 1
ATOM 723 N N . ALA A 1 91 ? 13.746 6.799 -11.614 1.00 88.12 91 ALA A N 1
ATOM 724 C CA . ALA A 1 91 ? 13.951 6.151 -10.327 1.00 88.12 91 ALA A CA 1
ATOM 725 C C . ALA A 1 91 ? 14.770 4.858 -10.498 1.00 88.12 91 ALA A C 1
ATOM 727 O O . ALA A 1 91 ? 14.683 4.188 -11.537 1.00 88.12 91 ALA A O 1
ATOM 728 N N . THR A 1 92 ? 15.569 4.491 -9.502 1.00 92.06 92 THR A N 1
ATOM 729 C CA . THR A 1 92 ? 16.218 3.174 -9.472 1.00 92.06 92 THR A CA 1
ATOM 730 C C . THR A 1 92 ? 15.220 2.087 -9.064 1.00 92.06 92 THR A C 1
ATOM 732 O O . THR A 1 92 ? 14.082 2.381 -8.682 1.00 92.06 92 THR A O 1
ATOM 735 N N . ASP A 1 93 ? 15.616 0.818 -9.171 1.00 92.62 93 ASP A N 1
ATOM 736 C CA . ASP A 1 93 ? 14.766 -0.291 -8.723 1.00 92.62 93 ASP A CA 1
ATOM 737 C C . ASP A 1 93 ? 14.588 -0.281 -7.201 1.00 92.62 93 ASP A C 1
ATOM 739 O O . ASP A 1 93 ? 13.496 -0.562 -6.710 1.00 92.62 93 ASP A O 1
ATOM 743 N N . GLU A 1 94 ? 15.612 0.140 -6.459 1.00 93.25 94 GLU A N 1
ATOM 744 C CA . GLU A 1 94 ? 15.549 0.315 -5.008 1.00 93.25 94 GLU A CA 1
ATOM 745 C C . GLU A 1 94 ? 14.555 1.420 -4.632 1.00 93.25 94 GLU A C 1
ATOM 747 O O . GLU A 1 94 ? 13.683 1.208 -3.791 1.00 93.25 94 GLU A O 1
ATOM 752 N N . GLN A 1 95 ? 14.604 2.570 -5.315 1.00 93.62 95 GLN A N 1
ATOM 753 C CA . GLN A 1 95 ? 13.649 3.662 -5.094 1.00 93.62 95 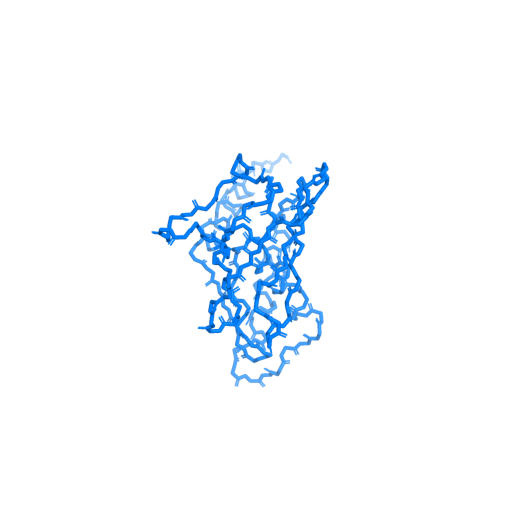GLN A CA 1
ATOM 754 C C . GLN A 1 95 ? 12.214 3.233 -5.427 1.00 93.62 95 GLN A C 1
ATOM 756 O O . GLN A 1 95 ? 11.285 3.512 -4.668 1.00 93.62 95 GLN A O 1
ATOM 761 N N . ARG A 1 96 ? 12.018 2.500 -6.533 1.00 94.31 96 ARG A N 1
ATOM 762 C CA . ARG A 1 96 ? 10.713 1.909 -6.869 1.00 94.31 96 ARG A CA 1
ATOM 763 C C . ARG A 1 96 ? 10.225 0.948 -5.789 1.00 94.31 96 ARG A C 1
ATOM 765 O O . ARG A 1 96 ? 9.037 0.961 -5.485 1.00 94.31 96 ARG A O 1
ATOM 772 N N . ALA A 1 97 ? 11.107 0.137 -5.208 1.00 94.25 97 ALA A N 1
ATOM 773 C CA . ALA A 1 97 ? 10.742 -0.809 -4.157 1.00 94.25 97 ALA A CA 1
ATOM 774 C C . ALA A 1 97 ? 10.293 -0.099 -2.869 1.00 94.25 97 ALA A C 1
ATOM 776 O O . ALA A 1 97 ? 9.284 -0.494 -2.282 1.00 94.25 97 ALA A O 1
ATOM 777 N N . VAL A 1 98 ? 10.978 0.979 -2.468 1.00 95.94 98 VAL A N 1
ATOM 778 C CA . VAL A 1 98 ? 10.578 1.809 -1.315 1.00 95.94 98 VAL A CA 1
ATOM 779 C C . VAL A 1 98 ? 9.195 2.418 -1.544 1.00 95.94 98 VAL A C 1
ATOM 781 O O . VAL A 1 98 ? 8.311 2.299 -0.693 1.00 95.94 98 VAL A O 1
ATOM 784 N N . VAL A 1 99 ? 8.975 3.006 -2.722 1.00 95.19 99 VAL A N 1
ATOM 785 C CA . VAL A 1 99 ? 7.687 3.607 -3.090 1.00 95.19 99 VAL A CA 1
ATOM 786 C C . VAL A 1 99 ? 6.580 2.555 -3.166 1.00 95.19 99 VAL A C 1
ATOM 788 O O . VAL A 1 99 ? 5.485 2.804 -2.673 1.00 95.19 99 VAL A O 1
ATOM 791 N N . ALA A 1 100 ? 6.851 1.369 -3.718 1.00 92.94 100 ALA A N 1
ATOM 792 C CA . ALA A 1 100 ? 5.891 0.268 -3.751 1.00 92.94 100 ALA A CA 1
ATOM 793 C C . ALA A 1 100 ? 5.498 -0.181 -2.335 1.00 92.94 100 ALA A C 1
ATOM 795 O O . ALA A 1 100 ? 4.318 -0.363 -2.053 1.00 92.94 100 ALA A O 1
ATOM 796 N N . ARG A 1 101 ? 6.465 -0.289 -1.416 1.00 94.06 101 ARG A N 1
ATOM 797 C CA . ARG A 1 101 ? 6.207 -0.625 -0.008 1.00 94.06 101 ARG A CA 1
ATOM 798 C C . ARG A 1 101 ? 5.363 0.453 0.687 1.00 94.06 101 ARG A C 1
ATOM 800 O O . ARG A 1 101 ? 4.412 0.129 1.393 1.00 94.06 101 ARG A O 1
ATOM 807 N N . ALA A 1 102 ? 5.663 1.729 0.450 1.00 94.75 102 ALA A N 1
ATOM 808 C CA . ALA A 1 102 ? 4.873 2.846 0.971 1.00 94.75 102 ALA A CA 1
ATOM 809 C C . ALA A 1 102 ? 3.452 2.885 0.384 1.00 94.75 102 ALA A C 1
ATOM 811 O O . ALA A 1 102 ? 2.489 3.215 1.079 1.00 94.75 102 ALA A O 1
ATOM 812 N N . ASP A 1 103 ? 3.312 2.518 -0.887 1.00 94.44 103 ASP A N 1
ATOM 813 C CA . ASP A 1 103 ? 2.036 2.369 -1.579 1.00 94.44 103 ASP A CA 1
ATOM 814 C C . ASP A 1 103 ? 1.227 1.179 -1.060 1.00 94.44 103 ASP A C 1
ATOM 816 O O . ASP A 1 103 ? 0.010 1.256 -1.022 1.00 94.44 103 ASP A O 1
ATOM 820 N N . GLU A 1 104 ? 1.840 0.107 -0.554 1.00 92.50 104 GLU A N 1
ATOM 821 C CA . GLU A 1 104 ? 1.109 -0.939 0.174 1.00 92.50 104 GLU A CA 1
ATOM 822 C C . GLU A 1 104 ? 0.529 -0.429 1.504 1.00 92.50 104 GLU A C 1
ATOM 824 O O . GLU A 1 104 ? -0.539 -0.868 1.928 1.00 92.50 104 GLU A O 1
ATOM 829 N N . MET A 1 105 ? 1.173 0.532 2.159 1.00 93.00 105 MET A N 1
ATOM 830 C CA . MET A 1 105 ? 0.711 1.099 3.437 1.00 93.00 105 MET A CA 1
ATOM 831 C C . MET A 1 105 ? -0.208 2.320 3.273 1.00 93.00 105 MET A C 1
ATOM 833 O O . MET A 1 105 ? -0.822 2.791 4.240 1.00 93.00 105 MET A O 1
ATOM 837 N N . GLY A 1 106 ? -0.352 2.804 2.039 1.00 93.38 106 GLY A N 1
ATOM 838 C CA . GLY A 1 106 ? -1.162 3.967 1.695 1.00 93.38 106 GLY A CA 1
ATOM 839 C C . GLY A 1 106 ? -0.502 5.291 2.062 1.00 93.38 106 GLY A C 1
ATOM 840 O O . GLY A 1 106 ? -1.215 6.257 2.305 1.00 93.38 106 GLY A O 1
ATOM 841 N N . TYR A 1 107 ? 0.831 5.329 2.146 1.00 95.75 107 TYR A N 1
ATOM 842 C CA . TYR A 1 107 ? 1.612 6.550 2.370 1.00 95.75 107 TYR A CA 1
ATOM 843 C C . TYR A 1 107 ? 2.022 7.233 1.064 1.00 95.75 107 TYR A C 1
ATOM 845 O O . TYR A 1 107 ? 2.085 8.463 1.002 1.00 95.75 107 TYR A O 1
ATOM 853 N N . ALA A 1 108 ? 2.198 6.460 -0.005 1.00 95.38 108 ALA A N 1
ATOM 854 C CA . ALA A 1 108 ? 2.430 6.953 -1.357 1.00 95.38 108 ALA A CA 1
ATOM 855 C C . ALA A 1 108 ? 1.410 6.347 -2.332 1.00 95.38 108 ALA A C 1
ATOM 857 O O . ALA A 1 108 ? 0.754 5.364 -2.013 1.00 95.38 108 ALA A O 1
ATOM 858 N N . ASN A 1 109 ? 1.276 6.947 -3.512 1.00 92.19 109 ASN A N 1
ATOM 859 C CA . ASN A 1 109 ? 0.606 6.338 -4.655 1.00 92.19 109 ASN A CA 1
ATOM 860 C C . ASN A 1 109 ? 1.671 5.948 -5.676 1.00 92.19 109 ASN A C 1
ATOM 862 O O . ASN A 1 109 ? 2.292 6.833 -6.275 1.00 92.19 109 ASN A O 1
ATOM 866 N N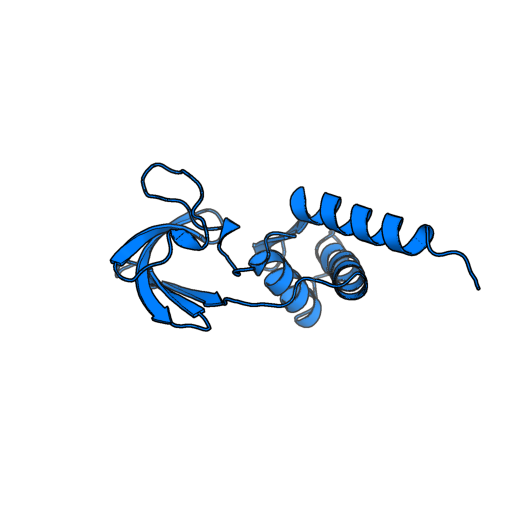 . TYR A 1 110 ? 1.856 4.650 -5.907 1.00 91.81 110 TYR A N 1
ATOM 867 C CA . TYR A 1 110 ? 2.724 4.153 -6.970 1.00 91.81 110 TYR A CA 1
ATOM 868 C C . TYR A 1 110 ? 1.902 3.877 -8.234 1.00 91.81 110 TYR A C 1
ATOM 870 O O . TYR A 1 110 ? 1.300 2.818 -8.397 1.00 91.81 110 TYR A O 1
ATOM 878 N N . MET A 1 111 ? 1.828 4.863 -9.130 1.00 87.25 111 MET A N 1
ATOM 879 C CA . MET A 1 111 ? 0.914 4.814 -10.279 1.00 87.25 111 MET A CA 1
ATOM 880 C C . MET A 1 111 ? 1.519 4.095 -11.482 1.00 87.25 111 MET A C 1
ATOM 882 O O . MET A 1 111 ? 0.826 3.365 -12.191 1.00 87.25 111 MET A O 1
ATOM 886 N N . SER A 1 112 ? 2.799 4.340 -11.757 1.00 85.56 112 SER A N 1
ATOM 887 C CA . SER A 1 112 ? 3.502 3.756 -12.897 1.00 85.56 112 SER A CA 1
ATOM 888 C C . SER A 1 112 ? 5.012 3.800 -12.694 1.00 85.56 112 SER A C 1
ATOM 890 O O . SER A 1 112 ? 5.517 4.425 -11.765 1.00 85.56 112 SER A O 1
ATOM 892 N N . TYR A 1 113 ? 5.755 3.189 -13.618 1.00 85.44 113 TYR A N 1
ATOM 893 C CA . TYR A 1 113 ? 7.220 3.161 -13.595 1.00 85.44 113 TYR A CA 1
ATOM 894 C C . TYR A 1 113 ? 7.876 4.548 -13.469 1.00 85.44 113 TYR A C 1
ATOM 896 O O . TYR A 1 113 ? 8.994 4.655 -12.970 1.00 85.44 113 TYR A O 1
ATOM 904 N N . THR A 1 114 ? 7.184 5.599 -13.911 1.00 86.44 114 THR A N 1
ATOM 905 C CA . THR A 1 114 ? 7.675 6.982 -13.934 1.00 86.44 114 THR A CA 1
ATOM 906 C C . THR A 1 114 ? 6.822 7.942 -13.115 1.00 86.44 114 THR A C 1
ATOM 908 O O . THR A 1 114 ? 7.119 9.133 -13.093 1.00 86.44 114 THR A O 1
ATOM 911 N N . GLN A 1 115 ? 5.774 7.464 -12.436 1.00 88.69 115 GLN A N 1
ATOM 912 C CA . GLN A 1 115 ? 4.856 8.326 -11.696 1.00 88.69 115 GLN A CA 1
ATOM 913 C C . GLN A 1 115 ? 4.581 7.768 -10.305 1.00 88.69 115 GLN A C 1
ATOM 915 O O . GLN A 1 115 ? 3.975 6.706 -10.145 1.00 88.69 115 GLN A O 1
ATOM 920 N N . ALA A 1 116 ? 4.978 8.546 -9.306 1.00 92.62 116 ALA A N 1
ATOM 921 C CA . ALA A 1 116 ? 4.669 8.314 -7.911 1.00 92.62 116 ALA A CA 1
ATOM 922 C C . ALA A 1 116 ? 4.498 9.645 -7.179 1.00 92.62 116 ALA A C 1
ATOM 924 O O . ALA A 1 116 ? 4.969 10.683 -7.648 1.00 92.62 116 ALA A O 1
ATOM 925 N N . GLY A 1 117 ? 3.825 9.620 -6.034 1.00 92.56 117 GLY A N 1
ATOM 926 C CA . GLY A 1 117 ? 3.670 10.807 -5.202 1.00 92.56 117 GLY A CA 1
ATOM 927 C C . GLY A 1 117 ? 3.171 10.484 -3.806 1.00 92.56 117 GLY A C 1
ATOM 928 O O . GLY A 1 117 ? 2.653 9.397 -3.553 1.00 92.56 117 GLY A O 1
ATOM 929 N N . TRP A 1 118 ? 3.313 11.454 -2.911 1.00 95.44 118 TRP A N 1
ATOM 930 C CA . TRP A 1 118 ? 2.776 11.385 -1.560 1.00 95.44 118 TRP A CA 1
ATOM 931 C C . TRP A 1 118 ? 1.246 11.278 -1.548 1.00 95.44 118 TRP A C 1
ATOM 933 O O . TRP A 1 118 ? 0.555 11.850 -2.393 1.00 95.44 118 TRP A O 1
ATOM 943 N N . THR A 1 119 ? 0.720 10.579 -0.547 1.00 95.06 119 THR A N 1
ATOM 944 C CA . THR A 1 119 ? -0.684 10.700 -0.128 1.00 95.06 119 THR A CA 1
ATOM 945 C C . THR A 1 119 ? -0.803 11.730 0.996 1.00 95.06 119 THR A C 1
ATOM 947 O O . THR A 1 119 ? 0.185 12.032 1.664 1.00 95.06 119 THR A O 1
ATOM 950 N N . GLU A 1 120 ? -2.016 12.220 1.261 1.00 94.88 120 GLU A N 1
ATOM 951 C CA . GLU A 1 120 ? -2.288 13.061 2.438 1.00 94.88 120 GLU A CA 1
ATOM 952 C C . GLU A 1 120 ? -1.902 12.337 3.739 1.00 94.88 120 GLU A 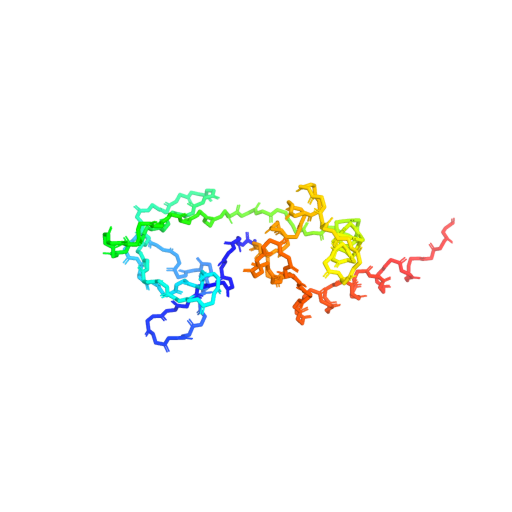C 1
ATOM 954 O O . GLU A 1 120 ? -1.141 12.884 4.533 1.00 94.88 120 GLU A O 1
ATOM 959 N N . LYS A 1 121 ? -2.292 11.059 3.878 1.00 94.25 121 LYS A N 1
ATOM 960 C CA . LYS A 1 121 ? -1.918 10.196 5.012 1.00 94.25 121 LYS A CA 1
ATOM 961 C C . LYS A 1 121 ? -0.399 10.125 5.214 1.00 94.25 121 LYS A C 1
ATOM 963 O O . LYS A 1 121 ? 0.076 10.180 6.342 1.00 94.25 121 LYS A O 1
ATOM 968 N N . GLY A 1 122 ? 0.368 9.978 4.132 1.00 94.94 122 GLY A N 1
ATOM 969 C CA . GLY A 1 122 ? 1.832 9.933 4.189 1.00 94.94 122 GLY A CA 1
ATOM 970 C C . GLY A 1 122 ? 2.452 11.250 4.644 1.00 94.94 122 GLY A C 1
ATOM 971 O O . GLY A 1 122 ? 3.362 11.235 5.466 1.00 94.94 122 GLY A O 1
ATOM 972 N N . ILE A 1 123 ? 1.933 12.381 4.157 1.00 95.62 123 ILE A N 1
ATOM 973 C CA . ILE A 1 123 ? 2.407 13.718 4.546 1.00 95.62 123 ILE A CA 1
ATOM 974 C C . ILE A 1 123 ? 2.135 13.978 6.027 1.00 95.62 123 ILE A C 1
ATOM 976 O O . ILE A 1 123 ? 3.015 14.465 6.732 1.00 95.62 123 ILE A O 1
ATOM 980 N N . GLU A 1 124 ? 0.924 13.675 6.493 1.00 95.75 124 GLU A N 1
ATOM 981 C CA . GLU A 1 124 ? 0.535 13.857 7.893 1.00 95.75 124 GLU A CA 1
ATOM 982 C C . GLU A 1 124 ? 1.398 12.995 8.811 1.00 95.75 124 GLU A C 1
ATOM 984 O O . GLU A 1 124 ? 2.006 13.517 9.744 1.00 95.75 124 GLU A O 1
ATOM 989 N N . LYS A 1 125 ? 1.545 11.703 8.489 1.00 94.19 125 LYS A N 1
ATOM 990 C CA . LYS A 1 125 ? 2.298 10.774 9.332 1.00 94.19 125 LYS A CA 1
ATOM 991 C C . LYS A 1 125 ? 3.783 11.118 9.425 1.00 94.19 125 LYS A C 1
ATOM 993 O O . LYS A 1 125 ? 4.370 10.998 10.496 1.00 94.19 125 LYS A O 1
ATOM 998 N N . TYR A 1 126 ? 4.384 11.563 8.323 1.00 95.25 126 TYR A N 1
ATOM 999 C CA . TYR A 1 126 ? 5.782 11.986 8.326 1.00 95.25 126 TYR A CA 1
ATOM 1000 C C . TYR A 1 126 ? 5.997 13.211 9.224 1.00 95.25 126 TYR A C 1
ATOM 1002 O O . TYR A 1 126 ? 6.905 13.206 10.049 1.00 95.25 126 TYR A O 1
ATOM 1010 N N . ARG A 1 127 ? 5.108 14.212 9.140 1.00 93.44 127 ARG A N 1
ATOM 1011 C CA . ARG A 1 127 ? 5.171 15.413 9.991 1.00 93.44 127 ARG A CA 1
ATOM 1012 C C . ARG A 1 127 ? 5.018 15.092 11.474 1.00 93.44 127 ARG A C 1
ATOM 1014 O O . ARG A 1 127 ? 5.775 15.619 12.278 1.00 93.44 127 ARG A O 1
ATOM 1021 N N . GLU A 1 128 ? 4.079 14.212 11.829 1.00 93.19 128 GLU A N 1
ATOM 1022 C CA . GLU A 1 128 ? 3.909 13.752 13.215 1.00 93.19 128 GLU A CA 1
ATOM 1023 C C . GLU A 1 128 ? 5.215 13.173 13.778 1.00 93.19 128 GLU A C 1
ATOM 1025 O O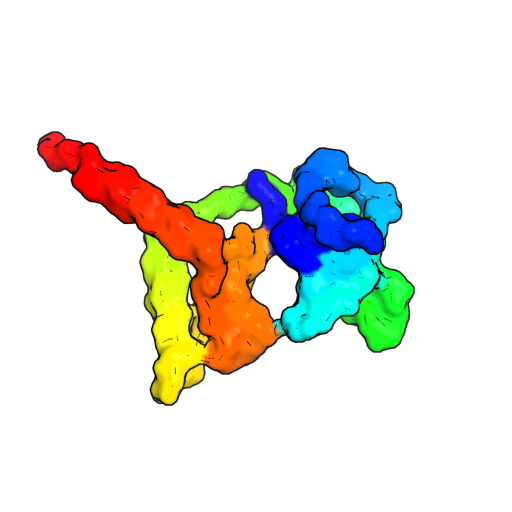 . GLU A 1 128 ? 5.632 13.527 14.878 1.00 93.19 128 GLU A O 1
ATOM 1030 N N . LEU A 1 129 ? 5.893 12.321 13.003 1.00 91.44 129 LEU A N 1
ATOM 1031 C CA . LEU A 1 129 ? 7.147 11.692 13.419 1.00 91.44 129 LEU A CA 1
ATOM 1032 C C . LEU A 1 129 ? 8.318 12.688 13.496 1.00 91.44 129 LEU A C 1
ATOM 1034 O O . LEU A 1 129 ? 9.178 12.547 14.367 1.00 91.44 129 LEU A O 1
ATOM 1038 N N . GLU A 1 130 ? 8.365 13.695 12.618 1.00 90.25 130 GLU A N 1
ATOM 1039 C CA . GLU A 1 130 ? 9.352 14.783 12.700 1.00 90.25 130 GLU A CA 1
ATOM 1040 C C . GLU A 1 130 ? 9.152 15.637 13.969 1.00 90.25 130 GLU A C 1
ATOM 1042 O O . GLU A 1 130 ? 10.118 15.954 14.673 1.00 90.25 130 GLU A O 1
ATOM 1047 N N . ASP A 1 131 ? 7.904 15.968 14.309 1.00 86.38 131 ASP A N 1
ATOM 1048 C CA . ASP A 1 131 ? 7.562 16.755 15.500 1.00 86.38 131 ASP A CA 1
ATOM 1049 C C . ASP A 1 131 ? 7.868 15.985 16.802 1.00 86.38 131 ASP A C 1
ATOM 1051 O O . ASP A 1 131 ? 8.447 16.530 17.746 1.00 86.38 131 ASP A O 1
ATOM 1055 N N . GLU A 1 132 ? 7.562 14.685 16.851 1.00 82.31 132 GLU A N 1
ATOM 1056 C CA . GLU A 1 132 ? 7.877 13.822 18.000 1.00 82.31 132 GLU A CA 1
ATOM 1057 C C . GLU A 1 132 ? 9.388 13.706 18.254 1.00 82.31 132 GLU A C 1
ATOM 1059 O O . GLU A 1 132 ? 9.830 13.647 19.407 1.00 82.31 132 GLU A O 1
ATOM 1064 N N . ASN A 1 133 ? 10.192 13.711 17.189 1.00 76.06 133 ASN A N 1
ATOM 1065 C CA . ASN A 1 133 ? 11.644 13.592 17.281 1.00 76.06 133 ASN A CA 1
ATOM 1066 C C . ASN A 1 133 ? 12.326 14.926 17.646 1.00 76.06 133 ASN A C 1
ATOM 1068 O O . ASN A 1 133 ? 13.361 14.938 18.311 1.00 76.06 133 ASN A O 1
ATOM 1072 N N . THR A 1 134 ? 11.737 16.068 17.274 1.00 65.25 134 THR A N 1
ATOM 1073 C CA . THR A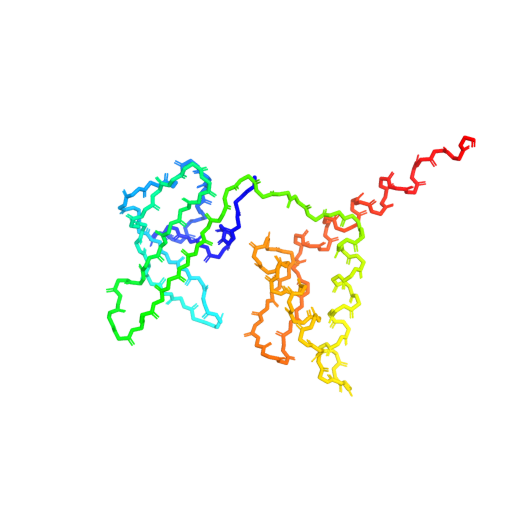 1 134 ? 12.261 17.404 17.627 1.00 65.25 134 THR A CA 1
ATOM 1074 C C . THR A 1 134 ? 11.920 17.842 19.057 1.00 65.25 134 THR A C 1
ATOM 1076 O O . THR A 1 134 ? 12.610 18.698 19.615 1.00 65.25 134 THR A O 1
ATOM 1079 N N . CYS A 1 135 ? 10.914 17.231 19.693 1.00 58.06 135 CYS A N 1
ATOM 1080 C CA . CYS A 1 135 ? 10.540 17.489 21.088 1.00 58.06 135 CYS A CA 1
ATOM 1081 C C . CYS A 1 135 ? 11.272 16.626 22.136 1.00 58.06 135 CYS A C 1
ATOM 1083 O O . CYS A 1 135 ? 10.990 16.769 23.330 1.00 58.06 135 CYS A O 1
ATOM 1085 N N . GLN A 1 136 ? 12.224 15.766 21.754 1.00 49.59 136 GLN A N 1
ATOM 1086 C CA . GLN A 1 136 ? 13.059 15.066 22.736 1.00 49.59 136 GLN A CA 1
ATOM 1087 C C . GLN A 1 136 ? 14.112 16.029 23.319 1.00 49.59 136 GLN A C 1
ATOM 1089 O O . GLN A 1 136 ? 14.948 16.542 22.571 1.00 49.59 136 GLN A O 1
ATOM 1094 N N . PRO A 1 137 ? 14.114 16.309 24.640 1.00 44.50 137 PRO A N 1
ATOM 1095 C CA . PRO A 1 137 ? 15.172 17.106 25.236 1.00 44.50 137 PRO A CA 1
ATOM 1096 C C . PRO A 1 137 ? 16.482 16.330 25.114 1.00 44.50 137 PRO A C 1
ATOM 1098 O O . PRO A 1 137 ? 16.571 15.175 25.531 1.00 44.50 137 PRO A O 1
ATOM 1101 N N . VAL A 1 138 ? 17.496 16.984 24.550 1.00 48.88 138 VAL A N 1
ATOM 1102 C CA . VAL A 1 138 ? 18.885 16.530 24.626 1.00 48.88 138 VAL A CA 1
ATOM 1103 C C . VAL A 1 138 ? 19.209 16.344 26.113 1.00 48.88 138 VAL A C 1
ATOM 1105 O O . VAL A 1 138 ? 19.263 17.332 26.849 1.00 48.88 138 VAL A O 1
ATOM 1108 N N . MET A 1 139 ? 19.326 15.091 26.562 1.00 39.88 139 MET A N 1
ATOM 1109 C CA . MET A 1 139 ? 19.866 14.760 27.886 1.00 39.88 139 MET A CA 1
ATOM 1110 C C . MET A 1 139 ? 21.377 14.958 27.909 1.00 39.88 139 MET A C 1
ATOM 1112 O O . MET A 1 139 ? 22.035 14.568 26.918 1.00 39.88 139 MET A O 1
#

Secondary structure (DSSP, 8-state):
--TTGGGEE-TTSPBP-GGG--TT-EEEEEETTEEEEEEEEEE-SSEEEEEES-TTS--EEEEESSPPPPPHHHHHHHHHHHHTTSSSSPPPHHHHHHHHHHHHHTSEEEEETTEEEE-HHHHHHHHHHHHHHHTS---

Radius of gyration: 16.79 Å; chains: 1; bounding box: 41×35×46 Å

Foldseek 3Di:
DKFQQVQWAAPVRHGDDPVQDDFQGWIWGDDQPDTFIWGFHDDDPFWTWIFGPDPVDTDIDIIGPPDDDDALVLLVLLVVLQVCLPDDHQGDPVSLVSQVRCCRVQQKPDRDSNDIGGDPVVVVVNVVNVVVVVPDPDD

Sequence (139 aa):
MITNLHKATKLDNTPITEEDLKVGLEVYMKHGSGVIRCKCILDHEEHAIFESINPDWPMKTIMRKNVDDFTLGDFDELKDALEGFSCQRLATDEQRAVVARADEMGYANYMSYTQAGWTEKGIEKYRELEDENTCQPVM

pLDDT: mean 89.53, std 10.19, range [39.88, 96.94]